Protein AF-A0A316EML6-F1 (afdb_monomer_lite)

Radius of gyration: 14.29 Å; chains: 1; bounding box: 29×26×50 Å

Sequence (115 aa):
MRLGELLFHLTRRRGMYLPDDRFASLVSLVVGFDLASDRSQLDGFQEWVAARLLGRYSNHVWYSILISTRLGSVTGINDLPPDADLDLINFALELLTEFAEEKGEVIPASLTPPS

Secondary structure (DSSP, 8-state):
--HHHHHHHHHHHHHHH-SSS-HHHHHHHHHHHHHHTTT-SSTTHHHHHHHHHHSS---S-HHHHHHHHHHSS---TTS--TTHHHHHHHHHHHHHHHHHHHTT----S--PPP-

Foldseek 3Di:
DALLAVLLCCVPPVVVQFVDLALVRVVVSVVVVCVVVVVPRCVCVQVVLCCVQVVDDDPDGNLQSLCCSVVVDRDDSVPDDPPVSNVSSVVVSVSSVVVCVVVVHDRDPDPPDDD

Structure (mmCIF, N/CA/C/O backbone):
data_AF-A0A316EML6-F1
#
_entry.id   AF-A0A316EML6-F1
#
loop_
_atom_site.group_PDB
_atom_site.id
_atom_site.type_symbol
_atom_site.label_atom_id
_atom_site.label_alt_id
_atom_site.label_comp_id
_atom_site.label_asym_id
_atom_site.label_entity_id
_atom_site.label_seq_id
_atom_site.pdbx_PDB_ins_code
_atom_site.Cartn_x
_atom_site.Cartn_y
_atom_site.Cartn_z
_atom_site.occupancy
_atom_site.B_iso_or_equiv
_atom_site.auth_seq_id
_atom_site.auth_comp_id
_atom_site.auth_asym_id
_atom_site.auth_atom_id
_atom_site.pdbx_PDB_model_num
ATOM 1 N N . MET A 1 1 ? -5.421 -4.751 14.801 1.00 85.38 1 MET A N 1
ATOM 2 C CA . MET A 1 1 ? -4.382 -3.876 14.234 1.00 85.38 1 MET A CA 1
ATOM 3 C C . MET A 1 1 ? -5.083 -2.843 13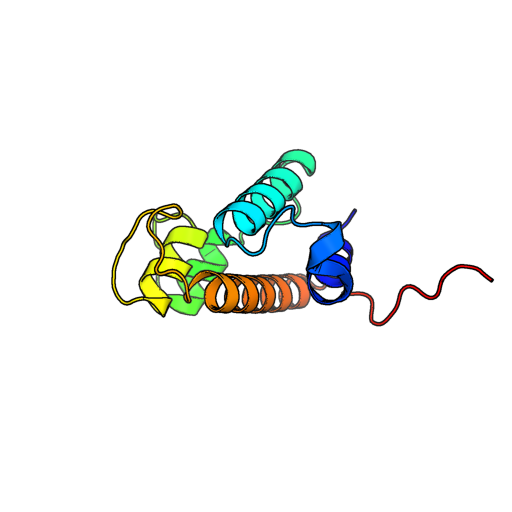.375 1.00 85.38 1 MET A C 1
ATOM 5 O O . MET A 1 1 ? -5.933 -3.249 12.591 1.00 85.38 1 MET A O 1
ATOM 9 N N . ARG A 1 2 ? -4.808 -1.552 13.558 1.00 93.81 2 ARG A N 1
ATOM 10 C CA . ARG A 1 2 ? -5.336 -0.476 12.695 1.00 93.81 2 ARG A CA 1
ATOM 11 C C . ARG A 1 2 ? -4.382 -0.169 11.544 1.00 93.81 2 ARG A C 1
ATOM 13 O O . ARG A 1 2 ? -3.212 -0.548 11.604 1.00 93.81 2 ARG A O 1
ATOM 20 N N . LEU A 1 3 ? -4.861 0.549 10.528 1.00 94.00 3 LEU A N 1
ATOM 21 C CA . LEU A 1 3 ? -4.052 0.947 9.373 1.00 94.00 3 LEU A CA 1
ATOM 22 C C . LEU A 1 3 ? -2.780 1.694 9.801 1.00 94.00 3 LEU A C 1
ATOM 24 O O . LEU A 1 3 ? -1.692 1.342 9.353 1.00 94.00 3 LEU A O 1
ATOM 28 N N . GLY A 1 4 ? -2.887 2.644 10.737 1.00 93.94 4 GLY A N 1
ATOM 29 C CA . GLY A 1 4 ? -1.721 3.374 11.245 1.00 93.94 4 GLY A CA 1
ATOM 30 C C . GLY A 1 4 ? -0.668 2.479 11.918 1.00 93.94 4 GLY A C 1
ATOM 31 O O . GLY A 1 4 ? 0.532 2.693 11.746 1.00 93.94 4 GLY A O 1
ATOM 32 N N . GLU A 1 5 ? -1.090 1.429 12.629 1.00 93.94 5 GLU A N 1
ATOM 33 C CA . GLU A 1 5 ? -0.178 0.453 13.248 1.00 93.94 5 GLU A CA 1
ATOM 34 C C . GLU A 1 5 ? 0.518 -0.419 12.195 1.00 93.94 5 GLU A C 1
ATOM 36 O O . GLU A 1 5 ? 1.728 -0.642 12.276 1.00 93.94 5 GLU A O 1
ATOM 41 N N . LEU A 1 6 ? -0.224 -0.874 11.178 1.00 94.62 6 LEU A N 1
ATOM 42 C CA . LEU A 1 6 ? 0.346 -1.618 10.054 1.00 94.62 6 LEU A CA 1
ATOM 43 C C . LEU A 1 6 ? 1.403 -0.780 9.321 1.00 94.62 6 LEU A C 1
ATOM 45 O O . LEU A 1 6 ? 2.498 -1.274 9.051 1.00 94.62 6 LEU A O 1
ATOM 49 N N . LEU A 1 7 ? 1.105 0.491 9.039 1.00 95.12 7 LEU A N 1
ATOM 50 C CA . LEU A 1 7 ? 2.032 1.395 8.356 1.00 95.12 7 LEU A CA 1
ATOM 51 C C . LEU A 1 7 ? 3.290 1.658 9.180 1.00 95.12 7 LEU A C 1
ATOM 53 O O . LEU A 1 7 ? 4.396 1.588 8.645 1.00 95.12 7 LEU A O 1
ATOM 57 N N . PHE A 1 8 ? 3.155 1.856 10.493 1.00 92.69 8 PHE A N 1
ATOM 58 C CA . PHE A 1 8 ? 4.315 1.946 11.381 1.00 92.69 8 PHE A CA 1
ATOM 59 C C . PHE A 1 8 ? 5.225 0.717 11.251 1.00 92.69 8 PHE A C 1
ATOM 61 O O . PHE A 1 8 ? 6.448 0.840 11.123 1.00 92.69 8 PHE A O 1
ATOM 68 N N . HIS A 1 9 ? 4.636 -0.477 11.256 1.00 93.12 9 HIS A N 1
ATOM 69 C CA . HIS A 1 9 ? 5.377 -1.724 11.140 1.00 93.12 9 HIS A CA 1
ATOM 70 C C . HIS A 1 9 ? 6.041 -1.905 9.776 1.00 93.12 9 HIS A C 1
ATOM 72 O O . HIS A 1 9 ? 7.215 -2.277 9.726 1.00 93.12 9 HIS A O 1
ATOM 78 N N . LEU A 1 10 ? 5.345 -1.591 8.687 1.00 93.81 10 LEU A N 1
ATOM 79 C CA . LEU A 1 10 ? 5.893 -1.707 7.338 1.00 93.81 10 LEU A CA 1
ATOM 80 C C . LEU A 1 10 ? 7.012 -0.702 7.069 1.00 93.81 10 LEU A C 1
ATOM 82 O O . LEU A 1 10 ? 8.006 -1.064 6.447 1.00 93.81 10 LEU A O 1
ATOM 86 N N . THR A 1 11 ? 6.920 0.511 7.608 1.00 90.56 11 THR A N 1
ATOM 87 C CA . THR A 1 11 ? 7.954 1.539 7.425 1.00 90.56 11 THR A CA 1
ATOM 88 C C . THR A 1 11 ? 9.189 1.294 8.299 1.00 90.56 11 THR A C 1
ATOM 90 O O . THR A 1 11 ? 10.303 1.642 7.914 1.00 90.56 11 THR A O 1
ATOM 93 N N . ARG A 1 12 ? 9.037 0.687 9.487 1.00 89.00 12 ARG A N 1
ATOM 94 C CA . ARG A 1 12 ? 10.147 0.519 10.454 1.00 89.00 12 ARG A CA 1
ATOM 95 C C . ARG A 1 12 ? 10.724 -0.888 10.533 1.00 89.00 12 ARG A C 1
ATOM 97 O O . ARG A 1 12 ? 11.863 -1.052 10.962 1.00 89.00 12 ARG A O 1
ATOM 104 N N . ARG A 1 13 ? 9.929 -1.908 10.220 1.00 89.06 13 ARG A N 1
ATOM 105 C CA . ARG A 1 13 ? 10.254 -3.325 10.445 1.00 89.06 13 ARG A CA 1
ATOM 106 C C . ARG A 1 13 ? 9.816 -4.190 9.268 1.00 89.06 13 ARG A C 1
ATOM 108 O O . ARG A 1 13 ? 9.406 -5.328 9.474 1.00 89.06 13 ARG A O 1
ATOM 115 N N . ARG A 1 14 ? 9.921 -3.671 8.040 1.00 90.81 14 ARG A N 1
ATOM 116 C CA . ARG A 1 14 ? 9.441 -4.335 6.818 1.00 90.81 14 ARG A CA 1
ATOM 117 C C . ARG A 1 14 ? 9.811 -5.817 6.738 1.00 90.81 14 ARG A C 1
ATOM 119 O O . ARG A 1 14 ? 8.927 -6.638 6.542 1.00 90.81 14 ARG A O 1
ATOM 126 N N . GLY A 1 15 ? 11.075 -6.163 6.990 1.00 89.81 15 GLY A N 1
ATOM 127 C CA . GLY A 1 15 ? 11.559 -7.550 6.926 1.00 89.81 15 GLY A CA 1
ATOM 128 C C . GLY A 1 15 ? 10.981 -8.512 7.977 1.00 89.81 15 GLY A C 1
ATOM 129 O O . GLY A 1 15 ? 11.190 -9.711 7.868 1.00 89.81 15 GLY A O 1
ATOM 130 N N . MET A 1 16 ? 10.262 -8.022 8.996 1.00 91.75 16 MET A N 1
ATOM 131 C CA . MET A 1 16 ? 9.496 -8.876 9.920 1.00 91.75 16 MET A CA 1
ATOM 132 C C . MET A 1 16 ? 8.076 -9.168 9.419 1.00 91.75 16 MET A C 1
ATOM 134 O O . MET A 1 16 ? 7.450 -10.107 9.901 1.00 91.75 16 MET A O 1
ATOM 138 N N . TYR A 1 17 ? 7.558 -8.349 8.503 1.00 92.56 17 TYR A N 1
ATOM 139 C CA . TYR A 1 17 ? 6.168 -8.401 8.041 1.00 92.56 17 TYR A CA 1
ATOM 140 C C . TYR A 1 17 ? 6.040 -8.888 6.601 1.00 92.56 17 TYR A C 1
ATOM 142 O O . TYR A 1 17 ? 5.036 -9.508 6.258 1.00 92.56 17 TYR A O 1
ATOM 150 N N . LEU A 1 18 ? 7.042 -8.620 5.763 1.00 93.69 18 LEU A N 1
ATOM 151 C CA . LEU A 1 18 ? 7.108 -9.128 4.402 1.00 93.69 18 LEU A CA 1
ATOM 152 C C . LEU A 1 18 ? 8.086 -10.308 4.328 1.00 93.69 18 LEU A C 1
ATOM 154 O O . LEU A 1 18 ? 9.180 -10.219 4.885 1.00 93.69 18 LEU A O 1
ATOM 158 N N . PRO A 1 19 ? 7.716 -11.401 3.635 1.00 92.50 19 PRO A N 1
ATOM 159 C CA . PRO A 1 19 ? 8.590 -12.559 3.449 1.00 92.50 19 PRO A CA 1
ATOM 160 C C . PRO A 1 19 ? 9.761 -12.278 2.495 1.00 92.50 19 PRO A C 1
ATOM 162 O O . PRO A 1 19 ? 10.752 -13.001 2.511 1.00 92.50 19 PRO A O 1
ATOM 165 N N . ASP A 1 20 ? 9.631 -11.255 1.650 1.00 93.00 20 ASP A N 1
ATOM 166 C CA . ASP A 1 20 ? 10.612 -10.824 0.662 1.00 93.00 20 ASP A CA 1
ATOM 167 C C . ASP A 1 20 ? 10.379 -9.343 0.294 1.00 93.00 20 ASP A C 1
ATOM 169 O O . ASP A 1 20 ? 9.379 -8.741 0.693 1.00 93.00 20 ASP A O 1
ATOM 173 N N . ASP A 1 21 ? 11.304 -8.749 -0.461 1.00 91.62 21 ASP A N 1
ATOM 174 C CA . ASP A 1 21 ? 11.217 -7.358 -0.927 1.00 91.62 21 ASP A CA 1
ATOM 175 C C . ASP A 1 21 ? 10.416 -7.216 -2.239 1.00 91.62 21 ASP A C 1
ATOM 177 O O . ASP A 1 21 ? 10.642 -6.272 -2.990 1.00 91.62 21 ASP A O 1
ATOM 181 N N . ARG A 1 22 ? 9.478 -8.129 -2.546 1.00 94.88 22 ARG A N 1
ATOM 182 C CA . ARG A 1 22 ? 8.632 -8.020 -3.749 1.00 94.88 22 ARG A CA 1
ATOM 183 C C . ARG A 1 22 ? 7.380 -7.194 -3.484 1.00 94.88 22 ARG A C 1
ATOM 185 O O . ARG A 1 22 ? 6.686 -7.377 -2.479 1.00 94.88 22 ARG A O 1
ATOM 192 N N . PHE A 1 23 ? 7.000 -6.362 -4.446 1.00 96.38 23 PHE A N 1
ATOM 193 C CA . PHE A 1 23 ? 5.778 -5.565 -4.397 1.00 96.38 23 PHE A CA 1
ATOM 194 C C . PHE A 1 23 ? 4.524 -6.445 -4.299 1.00 96.38 23 PHE A C 1
ATOM 196 O O . PHE A 1 23 ? 3.591 -6.121 -3.563 1.00 96.38 23 PHE A O 1
ATOM 203 N N . ALA A 1 24 ? 4.531 -7.616 -4.945 1.00 96.62 24 ALA A N 1
ATOM 204 C CA . ALA A 1 24 ? 3.466 -8.613 -4.824 1.00 96.62 24 ALA A CA 1
ATOM 205 C C . ALA A 1 24 ? 3.205 -9.050 -3.369 1.00 96.62 24 ALA A C 1
ATOM 207 O O . ALA A 1 24 ? 2.049 -9.243 -2.976 1.00 96.62 24 ALA A O 1
ATOM 208 N N . SER A 1 25 ? 4.259 -9.168 -2.557 1.00 96.38 25 SER A N 1
ATOM 209 C CA . SER A 1 25 ? 4.153 -9.541 -1.144 1.00 96.38 25 SER A CA 1
ATOM 210 C C . SER A 1 25 ? 3.523 -8.426 -0.315 1.00 96.38 25 SER A C 1
ATOM 212 O O . SER A 1 25 ? 2.643 -8.700 0.503 1.00 96.38 25 SER A O 1
ATOM 214 N N . LEU A 1 26 ? 3.894 -7.166 -0.575 1.00 97.38 26 LEU A N 1
ATOM 215 C CA . LEU A 1 26 ? 3.240 -6.011 0.046 1.00 97.38 26 LEU A CA 1
ATOM 216 C C . LEU A 1 26 ? 1.753 -5.952 -0.317 1.00 97.38 26 LEU A C 1
ATOM 218 O O . LEU A 1 26 ? 0.912 -5.838 0.571 1.00 97.38 26 LEU A O 1
ATOM 222 N N . VAL A 1 27 ? 1.419 -6.057 -1.606 1.00 97.69 27 VAL A N 1
ATOM 223 C CA . VAL A 1 27 ? 0.025 -6.017 -2.074 1.00 97.69 27 VAL A CA 1
ATOM 224 C C . VAL A 1 27 ? -0.797 -7.125 -1.423 1.00 97.69 27 VAL A C 1
ATOM 226 O O . VAL A 1 27 ? -1.889 -6.858 -0.925 1.00 97.69 27 VAL A O 1
ATOM 229 N N . SER A 1 28 ? -0.259 -8.344 -1.364 1.00 97.44 28 SER A N 1
ATOM 230 C CA . SER A 1 28 ? -0.934 -9.479 -0.726 1.00 97.44 28 SER A CA 1
ATOM 231 C C . SER A 1 28 ? -1.207 -9.221 0.756 1.00 97.44 28 SER A C 1
ATOM 233 O O . SER A 1 28 ? -2.311 -9.493 1.229 1.00 97.44 28 SER A O 1
ATOM 235 N N . LEU A 1 29 ? -0.240 -8.648 1.481 1.00 97.50 29 LEU A N 1
ATOM 236 C CA . LEU A 1 29 ? -0.414 -8.284 2.886 1.00 97.50 29 LEU A CA 1
ATOM 237 C C . LEU A 1 29 ? -1.482 -7.199 3.071 1.00 97.50 29 LEU A C 1
ATOM 239 O O . LEU A 1 29 ? -2.358 -7.355 3.915 1.00 97.50 29 LEU A O 1
ATOM 243 N N . VAL A 1 30 ? -1.426 -6.118 2.290 1.00 97.56 30 VAL A N 1
ATOM 244 C CA . VAL A 1 30 ? -2.360 -4.982 2.392 1.00 97.56 30 VAL A CA 1
ATOM 245 C C . VAL A 1 30 ? -3.790 -5.419 2.068 1.00 97.56 30 VAL A C 1
ATOM 247 O O . VAL A 1 30 ? -4.718 -5.100 2.809 1.00 97.56 30 VAL A O 1
ATOM 250 N N . VAL A 1 31 ? -3.969 -6.210 1.007 1.00 96.94 31 VAL A N 1
ATOM 251 C CA . VAL A 1 31 ? -5.276 -6.777 0.645 1.00 96.94 31 VAL A CA 1
ATOM 252 C C . VAL A 1 31 ? -5.770 -7.735 1.730 1.00 96.94 31 VAL A C 1
ATOM 254 O O . VAL A 1 31 ? -6.931 -7.660 2.122 1.00 96.94 31 VAL A O 1
ATOM 257 N N . GLY A 1 32 ? -4.904 -8.609 2.251 1.00 97.25 32 GLY A N 1
ATOM 258 C CA . GLY A 1 32 ? -5.257 -9.525 3.337 1.00 97.25 32 GLY A CA 1
ATOM 259 C C . GLY A 1 32 ? -5.654 -8.799 4.625 1.00 97.25 32 GLY A C 1
ATOM 260 O O . GLY A 1 32 ? -6.625 -9.184 5.273 1.00 97.25 32 GLY A O 1
ATOM 261 N N . PHE A 1 33 ? -4.948 -7.723 4.969 1.00 96.88 33 PHE A N 1
ATOM 262 C CA . PHE A 1 33 ? -5.255 -6.863 6.110 1.00 96.88 33 PHE A CA 1
ATOM 263 C C . PHE A 1 33 ? -6.632 -6.202 5.986 1.00 96.88 33 PHE A C 1
ATOM 265 O O . PHE A 1 33 ? -7.416 -6.224 6.938 1.00 96.88 33 PHE A O 1
ATOM 272 N N . ASP A 1 34 ? -6.935 -5.639 4.816 1.00 96.62 34 ASP A N 1
ATOM 273 C CA . ASP A 1 34 ? -8.221 -4.991 4.573 1.00 96.62 34 ASP A CA 1
ATOM 274 C C . ASP A 1 34 ? -9.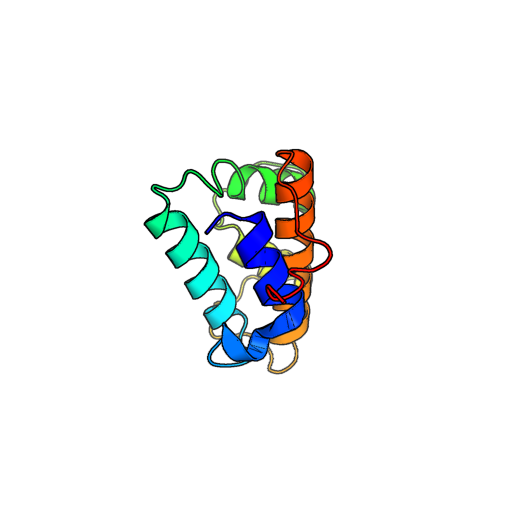371 -6.007 4.594 1.00 96.62 34 ASP A C 1
ATOM 276 O O . ASP A 1 34 ? -10.380 -5.795 5.266 1.00 96.62 34 ASP A O 1
ATOM 280 N N . LEU A 1 35 ? -9.177 -7.172 3.966 1.00 96.19 35 LEU A N 1
ATOM 281 C CA . LEU A 1 35 ? -10.131 -8.283 4.016 1.00 96.19 35 LEU A CA 1
ATOM 282 C C . LEU A 1 35 ? -10.395 -8.763 5.447 1.00 96.19 35 LEU A C 1
ATOM 284 O O . LEU A 1 35 ? -11.547 -8.986 5.806 1.00 96.19 35 LEU A O 1
ATOM 288 N N . ALA A 1 36 ? -9.353 -8.895 6.271 1.00 96.75 36 ALA A N 1
ATOM 289 C CA . ALA A 1 36 ? -9.482 -9.289 7.676 1.00 96.75 36 ALA A CA 1
ATOM 290 C C . ALA A 1 36 ? -10.171 -8.223 8.548 1.00 96.75 36 ALA A C 1
ATOM 292 O O . ALA A 1 36 ? -10.551 -8.515 9.681 1.00 96.75 36 ALA A O 1
ATOM 293 N N . SER A 1 37 ? -10.325 -7.004 8.030 1.00 94.19 37 SER A N 1
ATOM 294 C CA . 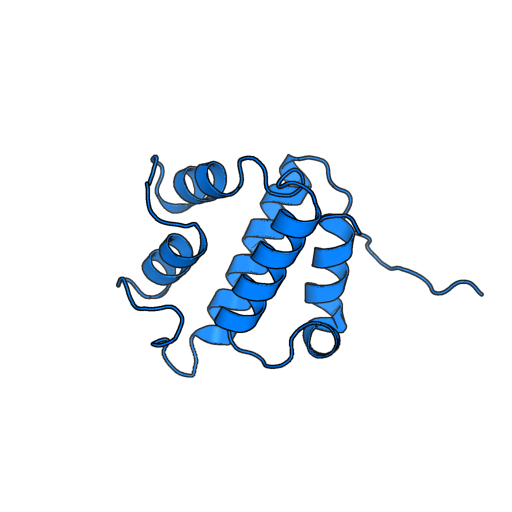SER A 1 37 ? -10.962 -5.871 8.703 1.00 94.19 37 SER A CA 1
ATOM 295 C C . SER A 1 37 ? -12.338 -5.537 8.111 1.00 94.19 37 SER A C 1
ATOM 297 O O . SER A 1 37 ? -12.767 -4.383 8.181 1.00 94.19 37 SER A O 1
ATOM 299 N N . ASP A 1 38 ? -12.997 -6.506 7.465 1.00 94.50 38 ASP A N 1
ATOM 300 C CA . ASP A 1 38 ? -14.272 -6.333 6.750 1.00 94.50 38 ASP A CA 1
ATOM 301 C C . ASP A 1 38 ? -14.250 -5.165 5.745 1.00 94.50 38 ASP A C 1
ATOM 303 O O . ASP A 1 38 ? -15.255 -4.492 5.521 1.00 94.50 38 ASP A O 1
ATOM 307 N N . ARG A 1 39 ? -13.081 -4.906 5.141 1.00 93.00 39 ARG A N 1
ATOM 308 C CA . ARG A 1 39 ? -12.809 -3.810 4.191 1.00 93.00 39 ARG A CA 1
ATOM 309 C C . ARG A 1 39 ? -12.967 -2.394 4.754 1.00 93.00 39 ARG A C 1
ATOM 311 O O . ARG A 1 39 ? -13.015 -1.423 4.008 1.00 93.00 39 ARG A O 1
ATOM 318 N N . SER A 1 40 ? -13.050 -2.252 6.076 1.00 93.50 40 SER A N 1
ATOM 319 C CA . SER A 1 40 ? -13.284 -0.953 6.723 1.00 93.50 40 SER A CA 1
ATOM 320 C C . SER A 1 40 ? -12.052 -0.041 6.737 1.00 93.50 40 SER A C 1
ATOM 322 O O . SER A 1 40 ? -12.171 1.185 6.803 1.00 93.50 40 SER A O 1
ATOM 324 N N . GLN A 1 41 ? -10.849 -0.618 6.693 1.00 94.94 41 GLN A N 1
ATOM 325 C CA . GLN A 1 41 ? -9.610 0.139 6.869 1.00 94.94 41 GLN A CA 1
ATOM 326 C C . GLN A 1 41 ? -9.234 0.893 5.589 1.00 94.94 41 GLN A C 1
ATOM 328 O O . GLN A 1 41 ? -8.882 2.073 5.666 1.00 94.94 41 GLN A O 1
ATOM 333 N N . LEU A 1 42 ? -9.387 0.262 4.420 1.00 96.69 42 LEU A N 1
ATOM 334 C CA . LEU A 1 42 ? -9.100 0.860 3.111 1.00 96.69 42 LEU A CA 1
ATOM 335 C C . LEU A 1 42 ? -10.357 1.245 2.321 1.00 96.69 42 LEU A C 1
ATOM 337 O O . LEU A 1 42 ? -10.271 1.451 1.111 1.00 96.69 42 LEU A O 1
ATOM 341 N N . ASP A 1 43 ? -11.509 1.384 2.982 1.00 96.25 43 ASP A N 1
ATOM 342 C CA . ASP A 1 43 ? -12.728 1.877 2.335 1.00 96.25 43 ASP A CA 1
ATOM 343 C C . ASP A 1 43 ? -12.477 3.232 1.648 1.00 96.25 43 ASP A C 1
ATOM 345 O O . ASP A 1 43 ? -12.011 4.176 2.294 1.00 96.25 43 ASP A O 1
ATOM 349 N N . GLY A 1 44 ? -12.734 3.293 0.337 1.00 96.69 44 GLY A N 1
ATOM 350 C CA . GLY A 1 44 ? -12.474 4.443 -0.537 1.00 96.69 44 GLY A CA 1
ATOM 351 C C . GLY A 1 44 ? -11.034 4.600 -1.050 1.00 96.69 44 GLY A C 1
ATOM 352 O O . GLY A 1 44 ? -10.759 5.539 -1.800 1.00 96.69 44 GLY A O 1
ATOM 353 N N . PHE A 1 45 ? -10.095 3.719 -0.680 1.00 97.62 45 PHE A N 1
ATOM 354 C CA . PHE A 1 45 ? -8.682 3.869 -1.059 1.00 97.62 45 PHE A CA 1
ATOM 355 C C . PHE A 1 45 ? -8.459 3.761 -2.571 1.00 97.62 45 PHE A C 1
ATOM 357 O O . PHE A 1 45 ? -7.655 4.501 -3.134 1.00 97.62 45 PHE A O 1
ATOM 364 N N . GLN A 1 46 ? -9.171 2.867 -3.260 1.00 96.81 46 GLN A N 1
ATOM 365 C CA . GLN A 1 46 ? -9.004 2.697 -4.705 1.00 96.81 46 GLN A CA 1
ATOM 366 C C . GLN A 1 46 ? -9.445 3.946 -5.478 1.00 96.81 46 GLN A C 1
ATOM 368 O O . GLN A 1 46 ? -8.730 4.411 -6.370 1.00 96.81 46 GLN A O 1
ATOM 373 N N . GLU A 1 47 ? -10.601 4.501 -5.125 1.00 97.44 47 GLU A N 1
ATOM 374 C CA . GLU A 1 47 ? -11.136 5.734 -5.694 1.00 97.44 47 GLU A CA 1
ATOM 375 C C . GLU A 1 47 ? -10.204 6.909 -5.402 1.00 97.44 47 GLU A C 1
ATOM 377 O O . GLU A 1 47 ? -9.916 7.707 -6.298 1.00 97.44 47 GLU A O 1
ATOM 382 N N . TRP A 1 48 ? -9.688 6.972 -4.172 1.00 97.94 48 TRP A N 1
ATOM 383 C CA . TRP A 1 48 ? -8.722 7.979 -3.757 1.00 97.94 48 TRP A CA 1
ATOM 384 C C . TRP A 1 48 ? -7.431 7.904 -4.584 1.00 97.94 48 TRP A C 1
ATOM 386 O O . TRP A 1 48 ? -7.025 8.912 -5.157 1.00 97.94 48 TRP A O 1
ATOM 396 N N . VAL A 1 49 ? -6.837 6.715 -4.758 1.00 98.19 49 VAL A N 1
ATOM 397 C CA . VAL A 1 49 ? -5.629 6.518 -5.587 1.00 98.19 49 VAL A CA 1
ATOM 398 C C . VAL A 1 49 ? -5.873 6.940 -7.037 1.00 98.19 49 VAL A C 1
ATOM 400 O O . VAL A 1 49 ? -5.039 7.626 -7.632 1.00 98.19 49 VAL A O 1
ATOM 403 N N . ALA A 1 50 ? -7.014 6.559 -7.617 1.00 98.06 50 ALA A N 1
ATOM 404 C CA . ALA A 1 50 ? -7.355 6.930 -8.987 1.00 98.06 50 ALA A CA 1
ATOM 405 C C . ALA A 1 50 ? -7.488 8.455 -9.143 1.00 98.06 50 ALA A C 1
ATOM 407 O O . ALA A 1 50 ? -6.897 9.039 -10.054 1.00 98.06 50 ALA A O 1
ATOM 408 N N . ALA A 1 51 ? -8.193 9.116 -8.222 1.00 97.75 51 ALA A N 1
ATOM 409 C CA . ALA A 1 51 ? -8.313 10.569 -8.220 1.00 97.75 51 ALA A CA 1
ATOM 410 C C . ALA A 1 51 ? -6.949 11.255 -8.038 1.00 97.75 51 ALA A C 1
ATOM 412 O O . ALA A 1 51 ? -6.629 12.181 -8.783 1.00 97.75 51 ALA A O 1
ATOM 413 N N . ARG A 1 52 ? -6.127 10.767 -7.101 1.00 97.31 52 ARG A N 1
ATOM 414 C CA . ARG A 1 52 ? -4.818 11.331 -6.749 1.00 97.31 52 ARG A CA 1
ATOM 415 C C . ARG A 1 52 ? -3.811 11.245 -7.893 1.00 97.31 52 ARG A C 1
ATOM 417 O O . ARG A 1 52 ? -3.140 12.232 -8.178 1.00 97.31 52 ARG A O 1
ATOM 424 N N . LEU A 1 53 ? -3.703 10.085 -8.543 1.00 97.31 53 LEU A N 1
ATOM 425 C CA . LEU A 1 53 ? -2.669 9.832 -9.554 1.00 97.31 53 LEU A CA 1
ATOM 426 C C . LEU A 1 53 ? -3.131 10.105 -10.987 1.00 97.31 53 LEU A C 1
ATOM 428 O O . LEU A 1 53 ? -2.324 10.503 -11.823 1.00 97.31 53 LEU A O 1
ATOM 432 N N . LEU A 1 54 ? -4.412 9.884 -11.293 1.00 96.50 54 LEU A N 1
ATOM 433 C CA . LEU A 1 54 ? -4.937 9.989 -12.660 1.00 96.50 54 LEU A CA 1
ATOM 434 C C . LEU A 1 54 ? -5.826 11.221 -12.869 1.00 96.50 54 LEU A C 1
ATOM 436 O O . LEU A 1 54 ? -6.178 11.521 -14.013 1.00 96.50 54 LEU A O 1
ATOM 440 N N . GLY A 1 55 ? -6.240 11.903 -11.794 1.00 97.19 55 GLY A N 1
ATOM 441 C CA . GLY A 1 55 ? -7.196 13.015 -11.851 1.00 97.19 55 GLY A CA 1
ATOM 442 C C . GLY A 1 55 ? -8.604 12.596 -12.288 1.00 97.19 55 GLY A C 1
ATOM 443 O O . GLY A 1 55 ? -9.404 13.442 -12.684 1.00 97.19 55 GLY A O 1
ATOM 444 N N . ARG A 1 56 ? -8.906 11.290 -12.287 1.00 94.94 56 ARG A N 1
ATOM 445 C CA . ARG A 1 56 ? -10.181 10.724 -12.751 1.00 94.94 56 ARG A CA 1
ATOM 446 C C . ARG A 1 56 ? -10.456 9.363 -12.121 1.00 94.94 56 ARG A C 1
ATOM 448 O O . ARG A 1 56 ? -9.547 8.701 -11.632 1.00 94.94 56 ARG A O 1
ATOM 455 N N . TYR A 1 57 ? -11.703 8.912 -12.226 1.00 95.12 57 TYR A N 1
ATOM 456 C CA . TYR A 1 57 ? -12.066 7.533 -11.909 1.00 95.12 57 TYR A CA 1
ATOM 457 C C . TYR A 1 57 ? -11.320 6.530 -12.806 1.00 95.12 57 TYR A C 1
ATOM 459 O O . TYR A 1 57 ? -11.097 6.777 -13.996 1.00 95.12 57 TYR A O 1
ATOM 467 N N . SER A 1 58 ? -10.987 5.374 -12.236 1.00 94.06 58 SER A N 1
ATOM 468 C CA . SER A 1 58 ? -10.440 4.227 -12.952 1.00 94.06 58 SER A CA 1
ATOM 469 C C . SER A 1 58 ? -11.025 2.936 -12.389 1.00 94.06 58 SER A C 1
ATOM 471 O O . SER A 1 58 ? -11.150 2.775 -11.178 1.00 94.06 58 SER A O 1
ATOM 473 N N . ASN A 1 59 ? -11.350 1.998 -13.277 1.00 92.88 59 ASN A N 1
ATOM 474 C CA . ASN A 1 59 ? -11.761 0.643 -12.909 1.00 92.88 59 ASN A CA 1
ATOM 475 C C . ASN A 1 59 ? -10.565 -0.286 -12.630 1.00 92.88 59 ASN A C 1
ATOM 477 O O . ASN A 1 59 ? -10.762 -1.457 -12.312 1.00 92.88 59 ASN A O 1
ATOM 481 N N . HIS A 1 60 ? -9.333 0.200 -12.798 1.00 93.38 60 HIS A N 1
ATOM 482 C CA . HIS A 1 60 ? -8.135 -0.571 -12.489 1.00 93.38 60 HIS A CA 1
ATOM 483 C C . HIS A 1 60 ? -7.931 -0.623 -10.977 1.00 93.38 60 HIS A C 1
ATOM 485 O O . HIS A 1 60 ? -8.112 0.371 -10.277 1.00 93.38 60 HIS A O 1
ATOM 491 N N . VAL A 1 61 ? -7.522 -1.788 -10.483 1.00 95.12 61 VAL A N 1
ATOM 492 C CA . VAL A 1 61 ? -7.177 -1.981 -9.071 1.00 95.12 61 VAL A CA 1
ATOM 493 C C . VAL A 1 61 ? -6.022 -1.048 -8.691 1.00 95.12 61 VAL A C 1
ATOM 495 O O . VAL A 1 61 ? -5.132 -0.802 -9.512 1.00 95.12 61 VAL A O 1
ATOM 498 N N . TRP A 1 62 ? -6.000 -0.552 -7.453 1.00 97.19 62 TRP A N 1
ATOM 499 C CA . TRP A 1 62 ? -5.033 0.470 -7.026 1.00 97.19 62 TRP A CA 1
ATOM 500 C C . TRP A 1 62 ? -3.574 0.092 -7.345 1.00 97.19 62 TRP A C 1
ATOM 502 O O . TRP A 1 62 ? -2.847 0.896 -7.920 1.00 97.19 62 TRP A O 1
ATOM 512 N N . TYR A 1 63 ? -3.150 -1.152 -7.094 1.00 96.69 63 TYR A N 1
ATOM 513 C CA . TYR A 1 63 ? -1.766 -1.568 -7.353 1.00 96.69 63 TYR A CA 1
ATOM 514 C C . TYR A 1 63 ? -1.420 -1.595 -8.849 1.00 96.69 63 TYR A C 1
ATOM 516 O O . TYR A 1 63 ? -0.280 -1.329 -9.218 1.00 96.69 63 TYR A O 1
ATOM 524 N N . SER A 1 64 ? -2.396 -1.839 -9.733 1.00 96.12 64 SER A N 1
ATOM 525 C CA . SER A 1 64 ? -2.195 -1.716 -11.182 1.00 96.12 64 SER A CA 1
ATOM 526 C C . SER A 1 64 ? -2.051 -0.257 -11.608 1.00 96.12 64 SER A C 1
ATOM 528 O O . SER A 1 64 ? -1.286 0.027 -12.530 1.00 96.12 64 SER A O 1
ATOM 530 N N . ILE A 1 65 ? -2.755 0.668 -10.944 1.00 96.88 65 ILE A N 1
ATOM 531 C CA . ILE A 1 65 ? -2.595 2.108 -11.176 1.00 96.88 65 ILE A CA 1
ATOM 532 C C . ILE A 1 65 ? -1.169 2.524 -10.806 1.00 96.88 65 ILE A C 1
ATOM 534 O O . ILE A 1 65 ? -0.503 3.155 -11.626 1.00 96.88 65 ILE A O 1
ATOM 538 N N . LEU A 1 66 ? -0.667 2.108 -9.639 1.00 96.94 66 LEU A N 1
ATOM 539 C CA . LEU A 1 66 ? 0.703 2.397 -9.196 1.00 96.94 66 LEU A CA 1
ATOM 540 C C . LEU A 1 66 ? 1.750 1.893 -10.197 1.00 96.94 66 LEU A C 1
ATOM 542 O O . LEU A 1 66 ? 2.581 2.682 -10.642 1.00 96.94 66 LEU A O 1
ATOM 546 N N . ILE A 1 67 ? 1.659 0.618 -10.599 1.00 96.06 67 ILE A N 1
ATOM 547 C CA . ILE A 1 67 ? 2.559 0.013 -11.595 1.00 96.06 67 ILE A CA 1
ATOM 548 C C . ILE A 1 67 ? 2.549 0.832 -12.888 1.00 96.06 67 ILE A C 1
ATOM 550 O O . ILE A 1 67 ? 3.600 1.268 -13.350 1.00 96.06 67 ILE A O 1
ATOM 554 N N . SER A 1 68 ? 1.364 1.104 -13.443 1.00 94.75 68 SER A N 1
ATOM 555 C CA . SER A 1 68 ? 1.249 1.845 -14.705 1.00 94.75 68 SER A CA 1
ATOM 556 C C . SER A 1 68 ? 1.752 3.287 -14.616 1.00 94.75 68 SER A C 1
ATOM 558 O O . SER A 1 68 ? 2.329 3.794 -15.576 1.00 94.75 68 SER A O 1
ATOM 560 N N . THR A 1 69 ? 1.586 3.929 -13.458 1.00 94.88 69 THR A N 1
ATOM 561 C CA . THR A 1 69 ? 2.006 5.317 -13.229 1.00 94.88 69 THR A CA 1
ATOM 562 C C . THR A 1 69 ? 3.522 5.418 -13.089 1.00 94.88 69 THR A C 1
ATOM 564 O O . THR A 1 69 ? 4.123 6.348 -13.619 1.00 94.88 69 THR A O 1
ATOM 567 N N . ARG A 1 70 ? 4.155 4.456 -12.404 1.00 93.25 70 ARG A N 1
ATOM 568 C CA . ARG A 1 70 ? 5.608 4.444 -12.183 1.00 93.25 70 ARG A CA 1
ATOM 569 C C . ARG A 1 70 ? 6.394 3.905 -13.370 1.00 93.25 70 ARG A C 1
ATOM 571 O O . ARG A 1 70 ? 7.439 4.454 -13.696 1.00 93.25 70 ARG A O 1
ATOM 578 N N . LEU A 1 71 ? 5.891 2.863 -14.030 1.00 92.19 71 LEU A N 1
ATOM 579 C CA . LEU A 1 71 ? 6.606 2.178 -15.112 1.00 92.19 71 LEU A CA 1
ATOM 580 C C . LEU A 1 71 ? 6.168 2.618 -16.515 1.00 92.19 71 LEU A C 1
ATOM 582 O O . LEU A 1 71 ? 6.714 2.141 -17.507 1.00 92.19 71 LEU A O 1
ATOM 586 N N . GLY A 1 72 ? 5.156 3.484 -16.627 1.00 88.81 72 GLY A N 1
ATOM 587 C CA . GLY A 1 72 ? 4.638 3.969 -17.912 1.00 88.81 72 GLY A CA 1
ATOM 588 C C . GLY A 1 72 ? 3.964 2.894 -18.776 1.00 88.81 72 GLY A C 1
ATOM 589 O O . GLY A 1 72 ? 3.650 3.149 -19.938 1.00 88.81 72 GLY A O 1
ATOM 590 N N . SER A 1 73 ? 3.743 1.691 -18.242 1.00 82.38 73 SER A N 1
ATOM 591 C CA . SER A 1 73 ? 3.100 0.575 -18.939 1.00 82.38 73 SER A CA 1
ATOM 592 C C . SER A 1 73 ? 2.340 -0.323 -17.967 1.00 82.38 73 SER A C 1
ATOM 594 O O . SER A 1 73 ? 2.672 -0.417 -16.785 1.00 82.38 73 SER A O 1
ATOM 596 N N . VAL A 1 74 ? 1.291 -0.980 -18.461 1.00 72.50 74 VAL A N 1
ATOM 597 C CA . VAL A 1 74 ? 0.569 -1.991 -17.683 1.00 72.50 74 VAL A CA 1
ATOM 598 C C . VAL A 1 74 ? 1.328 -3.307 -17.814 1.00 72.50 74 VAL A C 1
ATOM 600 O O . VAL A 1 74 ? 1.360 -3.897 -18.891 1.00 72.50 74 VAL A O 1
ATOM 603 N N . THR A 1 75 ? 1.924 -3.758 -16.714 1.00 83.88 75 THR A N 1
ATOM 604 C CA . THR A 1 75 ? 2.510 -5.096 -16.583 1.00 83.88 75 THR A CA 1
ATOM 605 C C . THR A 1 75 ? 1.865 -5.834 -15.412 1.00 83.88 75 THR A C 1
ATOM 607 O O . THR A 1 75 ? 1.254 -5.219 -14.530 1.00 83.88 75 THR A O 1
ATOM 610 N N . GLY A 1 76 ? 1.960 -7.162 -15.417 1.00 87.44 76 GLY A N 1
ATOM 611 C CA . GLY A 1 76 ? 1.523 -7.983 -14.298 1.00 87.44 76 GLY A CA 1
ATOM 612 C C . GLY A 1 76 ? 2.365 -7.703 -13.055 1.00 87.44 76 GLY A C 1
ATOM 613 O O . GLY A 1 76 ? 3.557 -7.429 -13.143 1.00 87.44 76 GLY A O 1
ATOM 614 N N . ILE A 1 77 ? 1.762 -7.823 -11.871 1.00 90.62 77 ILE A N 1
ATOM 615 C CA . ILE A 1 77 ? 2.478 -7.642 -10.595 1.00 90.62 77 ILE A CA 1
ATOM 616 C C . ILE A 1 77 ? 3.623 -8.654 -10.389 1.00 90.62 77 ILE A C 1
ATOM 618 O O . ILE A 1 77 ? 4.512 -8.416 -9.583 1.00 90.62 77 ILE A O 1
ATOM 622 N N . ASN A 1 78 ? 3.610 -9.773 -11.120 1.00 89.19 78 ASN A N 1
ATOM 623 C CA . ASN A 1 78 ? 4.674 -10.781 -11.101 1.00 89.19 78 ASN A CA 1
ATOM 624 C C . ASN A 1 78 ? 5.725 -10.574 -12.206 1.00 89.19 78 ASN A C 1
ATOM 626 O O . ASN A 1 78 ? 6.725 -11.283 -12.221 1.00 89.19 78 ASN A O 1
ATOM 630 N N . ASP A 1 79 ? 5.501 -9.614 -13.105 1.00 90.62 79 ASP A N 1
ATOM 631 C CA . ASP A 1 79 ? 6.320 -9.344 -14.291 1.00 90.62 79 ASP A CA 1
ATOM 632 C C . ASP A 1 79 ? 7.008 -7.972 -14.168 1.00 90.62 79 ASP A C 1
ATOM 634 O O . ASP A 1 79 ? 7.158 -7.227 -15.143 1.00 90.62 79 ASP A O 1
ATOM 638 N N . LEU A 1 80 ? 7.362 -7.597 -12.935 1.00 91.62 80 LEU A N 1
ATOM 639 C CA . LEU A 1 80 ? 8.035 -6.341 -12.632 1.00 91.62 80 LEU A CA 1
ATOM 640 C C . LEU A 1 80 ? 9.536 -6.438 -12.946 1.00 91.62 80 LEU A C 1
ATOM 642 O O . LEU A 1 80 ? 10.144 -7.494 -12.746 1.00 91.62 80 LEU A O 1
ATOM 646 N N . PRO A 1 81 ? 10.161 -5.342 -13.415 1.00 89.69 81 PRO A N 1
ATOM 647 C CA . PRO A 1 81 ? 11.612 -5.250 -13.489 1.00 89.69 81 PRO A CA 1
ATOM 648 C C . PRO A 1 81 ? 12.261 -5.511 -12.115 1.00 89.69 81 PRO A C 1
ATOM 650 O O . PRO A 1 81 ? 11.709 -5.066 -11.108 1.00 89.69 81 PRO A O 1
ATOM 653 N N . PRO A 1 82 ? 13.437 -6.169 -12.049 1.00 75.75 82 PRO A N 1
ATOM 654 C CA . PRO A 1 82 ? 14.078 -6.550 -10.782 1.00 75.75 82 PRO A CA 1
ATOM 655 C C . PRO A 1 82 ? 14.379 -5.399 -9.807 1.00 75.75 82 PRO A C 1
ATOM 657 O O . PRO A 1 82 ? 14.600 -5.637 -8.623 1.00 75.75 82 PRO A O 1
ATOM 660 N N . ASP A 1 83 ? 14.440 -4.164 -10.296 1.00 87.50 83 ASP A N 1
ATOM 661 C CA . ASP A 1 83 ? 14.715 -2.943 -9.537 1.00 87.50 83 ASP A CA 1
ATOM 662 C C . ASP A 1 83 ? 13.453 -2.121 -9.214 1.00 87.50 83 ASP A C 1
ATOM 664 O O . ASP A 1 83 ? 13.522 -1.170 -8.434 1.00 87.50 83 ASP A O 1
ATOM 668 N N . ALA A 1 84 ? 12.292 -2.498 -9.758 1.00 93.81 84 ALA A N 1
ATOM 669 C CA . ALA A 1 84 ? 11.044 -1.757 -9.584 1.00 93.81 84 ALA A CA 1
ATOM 670 C C . ALA A 1 84 ? 10.341 -2.048 -8.250 1.00 93.81 84 ALA A C 1
ATOM 672 O O . ALA A 1 84 ? 9.601 -1.198 -7.754 1.00 93.81 84 ALA A O 1
ATOM 673 N N . ASP A 1 85 ? 10.549 -3.231 -7.663 1.00 94.81 85 ASP A N 1
ATOM 674 C CA . ASP A 1 85 ? 9.804 -3.668 -6.479 1.00 94.81 85 ASP A CA 1
ATOM 675 C C . ASP A 1 85 ? 9.964 -2.710 -5.293 1.00 94.81 85 ASP A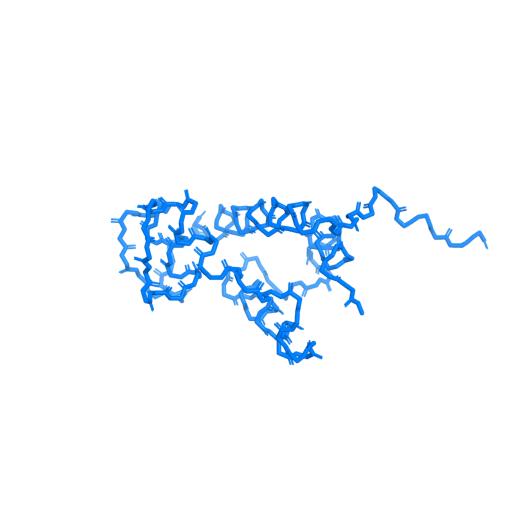 C 1
ATOM 677 O O . ASP A 1 85 ? 8.975 -2.301 -4.686 1.00 94.81 85 ASP A O 1
ATOM 681 N N . LEU A 1 86 ? 11.198 -2.304 -4.982 1.00 93.00 86 LEU A N 1
ATOM 682 C CA . LEU A 1 86 ? 11.465 -1.406 -3.858 1.00 93.00 86 LEU A CA 1
ATOM 683 C C . LEU A 1 86 ? 10.880 -0.004 -4.073 1.00 93.00 86 LEU A C 1
ATOM 685 O O . LEU A 1 86 ? 10.351 0.573 -3.120 1.00 93.00 86 LEU A O 1
ATOM 689 N N . ASP A 1 87 ? 10.942 0.533 -5.296 1.00 94.88 87 ASP A N 1
ATOM 690 C CA . ASP A 1 87 ? 10.329 1.827 -5.634 1.00 94.88 87 ASP A CA 1
ATOM 691 C C . ASP A 1 87 ? 8.804 1.765 -5.478 1.00 94.88 87 ASP A C 1
ATOM 693 O O . ASP A 1 87 ? 8.211 2.603 -4.800 1.00 94.88 87 ASP A O 1
ATOM 697 N N . LEU A 1 88 ? 8.173 0.713 -6.008 1.00 96.62 88 LEU A N 1
ATOM 698 C CA . LEU A 1 88 ? 6.728 0.503 -5.904 1.00 96.62 88 LEU A CA 1
ATOM 699 C C . LEU A 1 88 ? 6.267 0.265 -4.463 1.00 96.62 88 LEU A C 1
ATOM 701 O O . LEU A 1 88 ? 5.213 0.769 -4.073 1.00 96.6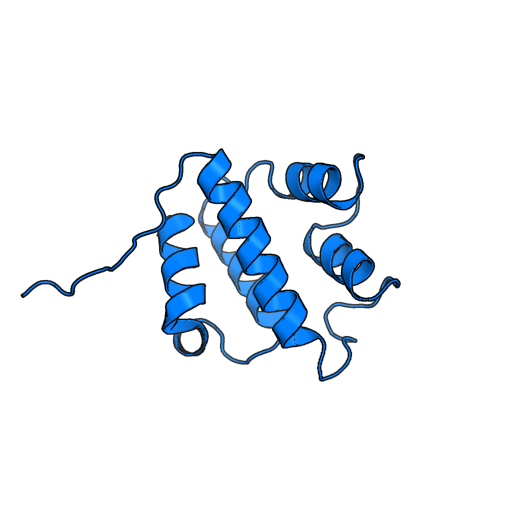2 88 LEU A O 1
ATOM 705 N N . ILE A 1 89 ? 7.049 -0.463 -3.658 1.00 96.44 89 ILE A N 1
ATOM 706 C CA . ILE A 1 89 ? 6.791 -0.643 -2.224 1.00 96.44 89 ILE A CA 1
ATOM 707 C C . ILE A 1 89 ? 6.795 0.708 -1.516 1.00 96.44 89 ILE A C 1
ATOM 709 O O . ILE A 1 89 ? 5.834 1.027 -0.818 1.00 96.44 89 ILE A O 1
ATOM 713 N N . ASN A 1 90 ? 7.852 1.503 -1.690 1.00 95.38 90 ASN A N 1
ATOM 714 C CA . ASN A 1 90 ? 7.965 2.796 -1.019 1.00 95.38 90 ASN A CA 1
ATOM 715 C C . ASN A 1 90 ? 6.838 3.734 -1.462 1.00 95.38 90 ASN A C 1
ATOM 717 O O . ASN A 1 90 ? 6.170 4.325 -0.618 1.00 95.38 90 ASN A O 1
ATOM 721 N N . PHE A 1 91 ? 6.548 3.776 -2.763 1.00 97.12 91 PHE A N 1
ATOM 722 C CA . PHE A 1 91 ? 5.469 4.592 -3.306 1.00 97.12 91 PHE A CA 1
ATOM 723 C C . PHE A 1 91 ? 4.086 4.178 -2.785 1.00 97.12 91 PHE A C 1
ATOM 725 O O . PHE A 1 91 ? 3.251 5.025 -2.474 1.00 97.12 91 PHE A O 1
ATOM 732 N N . ALA A 1 92 ? 3.829 2.876 -2.638 1.00 97.75 92 ALA A N 1
ATOM 733 C CA . ALA A 1 92 ? 2.588 2.401 -2.037 1.00 97.75 92 ALA A CA 1
ATOM 734 C C . ALA A 1 92 ? 2.478 2.776 -0.556 1.00 97.75 92 ALA A C 1
ATOM 736 O O . ALA A 1 92 ? 1.399 3.162 -0.111 1.00 97.75 92 ALA A O 1
ATOM 737 N N . LEU A 1 93 ? 3.572 2.680 0.206 1.00 96.81 93 LEU A N 1
ATOM 738 C CA . LEU A 1 93 ? 3.586 3.070 1.617 1.00 96.81 93 LEU A CA 1
ATOM 739 C C . LEU A 1 93 ? 3.378 4.577 1.799 1.00 96.81 93 LEU A C 1
ATOM 741 O O . LEU A 1 93 ? 2.667 4.965 2.724 1.00 96.81 93 LEU A O 1
ATOM 745 N N . GLU A 1 94 ? 3.933 5.408 0.914 1.00 96.75 94 GLU A N 1
ATOM 746 C CA . GLU A 1 94 ? 3.672 6.853 0.874 1.00 96.75 94 GLU A CA 1
ATOM 747 C C . GLU A 1 94 ? 2.179 7.135 0.660 1.00 96.75 94 GLU A C 1
ATOM 749 O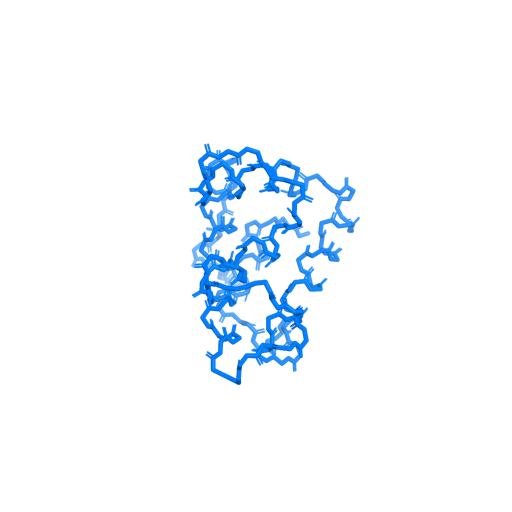 O . GLU A 1 94 ? 1.558 7.811 1.475 1.00 96.75 94 GLU A O 1
ATOM 754 N N . LEU A 1 95 ? 1.563 6.535 -0.363 1.00 98.12 95 LEU A N 1
ATOM 755 C CA . LEU A 1 95 ? 0.142 6.749 -0.663 1.00 98.12 95 LEU A CA 1
ATOM 756 C C . LEU A 1 95 ? -0.793 6.225 0.430 1.00 98.12 95 LEU A C 1
ATOM 758 O O . LEU A 1 95 ? -1.797 6.862 0.739 1.00 98.12 95 LEU A O 1
ATOM 762 N N . LEU A 1 96 ? -0.480 5.074 1.029 1.00 97.94 96 LEU A N 1
ATOM 763 C CA . LEU A 1 96 ? -1.245 4.554 2.163 1.00 97.94 96 LEU A CA 1
ATOM 764 C C . LEU A 1 96 ? -1.105 5.452 3.399 1.00 97.94 96 LEU A C 1
ATOM 766 O O . LEU A 1 96 ? -2.067 5.596 4.148 1.00 97.94 96 LEU A O 1
ATOM 770 N N . THR A 1 97 ? 0.074 6.043 3.605 1.00 96.50 97 THR A N 1
ATOM 771 C CA . THR A 1 97 ? 0.338 7.001 4.687 1.00 96.50 97 THR A CA 1
ATOM 772 C C . THR A 1 97 ? -0.473 8.273 4.489 1.00 96.50 97 THR A C 1
ATOM 774 O O . THR A 1 97 ? -1.237 8.627 5.382 1.00 96.50 97 THR A O 1
ATOM 777 N N . GLU A 1 98 ? -0.399 8.890 3.306 1.00 96.94 98 GLU A N 1
ATOM 778 C CA . GLU A 1 98 ? -1.204 10.070 2.960 1.00 96.94 98 GLU A CA 1
ATOM 779 C C . GLU A 1 98 ? -2.703 9.799 3.149 1.00 96.94 98 GLU A C 1
ATOM 781 O O . GLU A 1 98 ? -3.407 10.561 3.809 1.00 96.94 98 GLU A O 1
ATOM 786 N N . PHE A 1 99 ? -3.195 8.669 2.635 1.00 97.31 99 PHE A N 1
ATOM 787 C CA . PHE A 1 99 ? -4.597 8.289 2.778 1.00 97.31 99 PHE A CA 1
ATOM 788 C C . PHE A 1 99 ? -5.017 8.084 4.242 1.00 97.31 99 PHE A C 1
ATOM 790 O O . PHE A 1 99 ? -6.103 8.500 4.647 1.00 97.31 99 PHE A O 1
ATOM 797 N N . ALA A 1 100 ? -4.169 7.440 5.048 1.00 95.62 100 ALA A N 1
ATOM 798 C CA . ALA A 1 100 ? -4.424 7.243 6.470 1.00 95.62 100 ALA A CA 1
ATOM 799 C C . ALA A 1 100 ? -4.500 8.590 7.210 1.00 95.62 100 ALA A C 1
ATOM 801 O O . ALA A 1 100 ? -5.435 8.815 7.980 1.00 95.62 100 ALA A O 1
ATOM 802 N N . GLU A 1 101 ? -3.568 9.501 6.934 1.00 94.62 101 GLU A N 1
ATOM 803 C CA . GLU A 1 101 ? -3.545 10.846 7.516 1.00 94.62 101 GLU A CA 1
ATOM 804 C C . GLU A 1 101 ? -4.796 11.654 7.143 1.00 94.62 101 GLU A C 1
ATOM 806 O O . GLU A 1 101 ? -5.412 12.265 8.018 1.00 94.62 101 GLU A O 1
ATOM 811 N N . GLU A 1 102 ? -5.241 11.599 5.882 1.00 95.44 102 GLU A N 1
ATOM 812 C CA . GLU A 1 102 ? -6.483 12.250 5.438 1.00 95.44 102 GLU A CA 1
ATOM 813 C C . GLU A 1 102 ? -7.737 11.662 6.108 1.00 95.44 102 GLU A C 1
ATOM 815 O O . GLU A 1 102 ? -8.690 12.393 6.392 1.00 95.44 102 GLU A O 1
ATOM 820 N N . LYS A 1 103 ? -7.732 10.361 6.432 1.00 92.88 103 LYS A N 1
ATOM 821 C CA . LYS A 1 103 ? -8.780 9.714 7.247 1.00 92.88 103 LYS A CA 1
ATOM 822 C C . LYS A 1 103 ? -8.693 10.056 8.739 1.00 92.88 103 LYS A C 1
ATOM 824 O O . LYS A 1 103 ? -9.584 9.670 9.496 1.00 92.88 103 LYS A O 1
ATOM 829 N N . GLY A 1 104 ? -7.653 10.768 9.174 1.00 91.19 104 GLY A N 1
ATOM 830 C CA . GLY A 1 104 ? -7.402 11.082 10.580 1.00 91.19 104 GLY A CA 1
ATOM 831 C C . GLY A 1 104 ? -6.853 9.903 11.389 1.00 91.19 104 GLY A C 1
ATOM 832 O O . GLY A 1 104 ? -6.948 9.911 12.619 1.00 91.19 104 GLY A O 1
ATOM 833 N N . GLU A 1 105 ? -6.299 8.881 10.731 1.00 89.19 105 GLU A N 1
ATOM 834 C CA . GLU A 1 105 ? -5.592 7.797 11.413 1.00 89.19 105 GLU A CA 1
ATOM 835 C C . GLU A 1 105 ? -4.278 8.308 12.009 1.00 89.19 105 GLU A C 1
ATOM 837 O O . GLU A 1 105 ? -3.522 9.059 11.393 1.00 89.19 105 GLU A O 1
ATOM 842 N N . VAL A 1 106 ? -3.978 7.863 13.228 1.00 86.56 106 VAL A N 1
ATOM 843 C CA . VAL A 1 106 ? -2.726 8.201 13.904 1.00 86.56 106 VAL A CA 1
ATOM 844 C C . VAL A 1 106 ? -1.699 7.127 13.583 1.00 86.56 106 VAL A C 1
ATOM 846 O O . VAL A 1 106 ? -1.849 5.977 13.998 1.00 86.56 106 VAL A O 1
ATOM 849 N N . ILE A 1 107 ? -0.630 7.506 12.885 1.00 84.31 107 ILE A N 1
ATOM 850 C CA . ILE A 1 107 ? 0.524 6.634 12.650 1.00 84.31 107 ILE A CA 1
ATOM 851 C C . ILE A 1 107 ? 1.487 6.799 13.834 1.00 84.31 107 ILE A C 1
ATOM 853 O O . ILE A 1 107 ? 2.014 7.895 14.047 1.00 84.31 107 ILE A O 1
ATOM 857 N N . PRO A 1 108 ? 1.725 5.753 14.647 1.00 80.44 108 PRO A N 1
ATOM 858 C CA . PRO A 1 108 ? 2.569 5.875 15.829 1.00 80.44 108 PRO A CA 1
ATOM 859 C C . PRO A 1 108 ? 3.991 6.342 15.483 1.00 80.44 108 PRO A C 1
ATOM 861 O O . PRO A 1 108 ? 4.668 5.736 14.659 1.00 80.44 108 PRO A O 1
ATOM 864 N N . ALA A 1 109 ? 4.490 7.379 16.163 1.00 69.94 109 ALA A N 1
ATOM 865 C CA . ALA A 1 109 ? 5.878 7.830 16.005 1.00 69.94 109 ALA A CA 1
ATOM 866 C C . ALA A 1 109 ? 6.890 6.833 16.615 1.00 69.94 109 ALA A C 1
ATOM 868 O O . ALA A 1 109 ? 8.015 6.693 16.129 1.00 69.94 109 ALA A O 1
ATOM 869 N N . SER A 1 110 ? 6.474 6.108 17.659 1.00 54.81 110 SER A N 1
ATOM 870 C CA . SER A 1 110 ? 7.240 5.058 18.331 1.00 54.81 110 SER A CA 1
ATOM 871 C C . SER A 1 110 ? 6.329 4.267 19.275 1.00 54.81 110 SER A C 1
ATOM 873 O O . SER A 1 110 ? 5.830 4.821 20.251 1.00 54.81 110 SER A O 1
ATOM 875 N N . LEU A 1 111 ? 6.151 2.965 19.043 1.00 50.56 111 LEU A N 1
ATOM 876 C CA . LEU A 1 111 ? 5.812 2.047 20.132 1.00 50.56 111 LEU A CA 1
ATOM 877 C C . LEU A 1 111 ? 7.067 1.898 21.001 1.00 50.56 111 LEU A C 1
ATOM 879 O O . LEU A 1 111 ? 7.944 1.086 20.695 1.00 50.56 111 LEU A O 1
ATOM 883 N N . THR A 1 112 ? 7.203 2.716 22.043 1.00 41.81 112 THR A N 1
ATOM 884 C CA . THR A 1 112 ? 8.121 2.401 23.142 1.00 41.81 112 THR A CA 1
ATOM 885 C C . THR A 1 112 ? 7.662 1.059 23.718 1.00 41.81 112 THR A C 1
ATOM 887 O O . THR A 1 112 ? 6.469 0.919 24.003 1.00 41.81 112 THR A O 1
ATOM 890 N N . PRO A 1 113 ? 8.535 0.042 23.843 1.00 32.28 113 PRO A N 1
ATOM 891 C CA . PRO A 1 113 ? 8.139 -1.179 24.531 1.00 32.28 113 PRO A CA 1
ATOM 892 C C . PRO A 1 113 ? 7.739 -0.817 25.972 1.00 32.28 113 PRO A C 1
ATOM 894 O O . PRO A 1 113 ? 8.336 0.108 26.535 1.00 32.28 113 PRO A O 1
ATOM 897 N N . PRO A 1 114 ? 6.734 -1.486 26.567 1.00 39.69 114 PRO A N 1
ATOM 898 C CA . PRO A 1 114 ? 6.473 -1.322 27.989 1.00 39.69 114 PRO A CA 1
ATOM 899 C C . PRO A 1 114 ? 7.743 -1.690 28.767 1.00 39.69 114 PRO A C 1
ATOM 901 O O . PRO A 1 114 ? 8.407 -2.674 28.431 1.00 39.69 114 PRO A O 1
ATOM 904 N N . SER A 1 115 ? 8.076 -0.827 29.729 1.00 49.22 115 SER A N 1
ATOM 905 C CA . SER A 1 115 ? 9.252 -0.884 30.602 1.00 49.22 115 SER A CA 1
ATOM 906 C C . SER A 1 115 ? 9.444 -2.222 31.304 1.00 49.22 115 SER A C 1
ATOM 908 O O . SER A 1 115 ? 8.422 -2.831 31.697 1.00 49.22 115 SER A O 1
#

Organism: NCBI:txid512350

pLDDT: mean 90.94, std 12.03, range [32.28, 98.19]